Protein AF-A0A7W0TWD2-F1 (afdb_monomer_lite)

Secondary structure (DSSP, 8-state):
-EEEETTEEEE-----GGGGGGHHHHHHHHHHHHHHTT---EEE---GGGGGGHHHHHTTT------------------PPP-----------------------PPPP------

Foldseek 3Di:
DWDDDPLEIEDEDDDDPVGLVCLLVVVVVVVVVCVVVVRDYYHYDADPVRVSSVVSCVVVPDDDDDDDDDDDDDDDDDDDDPDPDPDDDDDPPDDPDDDDDDPPDDDDDDDDDDD

Sequence (115 aa):
RVLSAGACYTIEILVHPERRGLAGEVIDGVVAALGARGVRRVYCAVRGYQAELSSPLGERGFLAVFEQELFVRYTTATIRRPVAESVPFSLDVRDPVPGRVPTFFGPPSEDGAAG

Radius of gyration: 37.62 Å; chains: 1; bounding box: 71×102×39 Å

Structure (mmCIF, N/CA/C/O backbone):
data_AF-A0A7W0TWD2-F1
#
_entry.id   AF-A0A7W0TWD2-F1
#
loop_
_atom_site.group_PDB
_atom_site.id
_atom_site.type_symbol
_atom_site.label_atom_id
_atom_site.label_alt_id
_atom_site.label_comp_id
_atom_si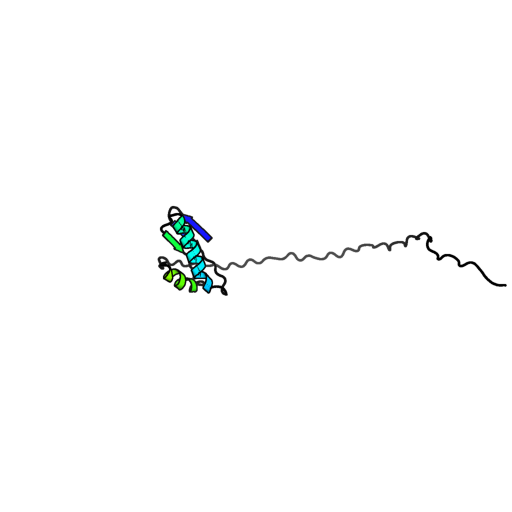te.label_asym_id
_atom_site.label_entity_id
_atom_site.label_seq_id
_atom_site.pdbx_PDB_ins_code
_atom_site.Cartn_x
_atom_site.Cartn_y
_atom_site.Cartn_z
_atom_site.occupancy
_atom_site.B_iso_or_equiv
_atom_site.auth_seq_id
_atom_site.auth_comp_id
_atom_site.auth_asym_id
_atom_site.auth_atom_id
_atom_site.pdbx_PDB_model_num
ATOM 1 N N . ARG A 1 1 ? 2.679 -3.899 3.392 1.00 87.44 1 ARG A N 1
ATOM 2 C CA . ARG A 1 1 ? 2.907 -3.698 4.848 1.00 87.44 1 ARG A CA 1
ATOM 3 C C . ARG A 1 1 ? 1.751 -2.885 5.419 1.00 87.44 1 ARG A C 1
ATOM 5 O O . ARG A 1 1 ? 1.250 -2.022 4.713 1.00 87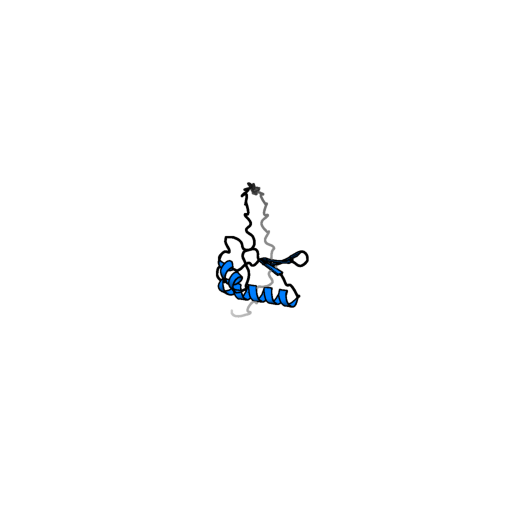.44 1 ARG A O 1
ATOM 12 N N . VAL A 1 2 ? 1.332 -3.151 6.660 1.00 88.75 2 VAL A N 1
ATOM 13 C CA . VAL A 1 2 ? 0.314 -2.357 7.372 1.00 88.75 2 VAL A CA 1
ATOM 14 C C . VAL A 1 2 ? 0.925 -1.833 8.668 1.00 88.75 2 VAL A C 1
ATOM 16 O O . VAL A 1 2 ? 1.569 -2.590 9.392 1.00 88.75 2 VAL A O 1
ATOM 19 N N . LEU A 1 3 ? 0.744 -0.547 8.938 1.00 91.00 3 LEU A N 1
ATOM 20 C CA . LEU A 1 3 ? 1.166 0.140 10.155 1.00 91.00 3 LEU A CA 1
ATOM 21 C C . LEU A 1 3 ? -0.053 0.770 10.825 1.00 91.00 3 LEU A C 1
ATOM 23 O O . LEU A 1 3 ? -0.988 1.179 10.141 1.00 91.00 3 LEU A O 1
ATOM 27 N N . SER A 1 4 ? -0.035 0.867 12.151 1.00 88.75 4 SER A N 1
ATOM 28 C CA . SER A 1 4 ? -1.098 1.505 12.930 1.00 88.75 4 SER A CA 1
ATOM 29 C C . SER A 1 4 ? -0.516 2.510 13.914 1.00 88.75 4 SER A C 1
ATOM 31 O O . SER A 1 4 ? 0.423 2.184 14.640 1.00 88.75 4 SER A O 1
ATOM 33 N N . ALA A 1 5 ? -1.107 3.700 13.971 1.00 85.62 5 ALA A N 1
ATOM 34 C CA . ALA A 1 5 ? -0.821 4.725 14.967 1.00 85.62 5 ALA A CA 1
ATOM 35 C C . ALA A 1 5 ? -2.153 5.258 15.515 1.00 85.62 5 ALA A C 1
ATOM 37 O O . ALA A 1 5 ? -2.886 5.971 14.827 1.00 85.62 5 ALA A O 1
ATOM 38 N N . GLY A 1 6 ? -2.504 4.864 16.743 1.00 85.56 6 GLY A N 1
ATOM 39 C CA . GLY A 1 6 ? -3.824 5.141 17.315 1.00 85.56 6 GLY A CA 1
ATOM 40 C C . GLY A 1 6 ? -4.947 4.524 16.472 1.00 85.56 6 GLY A C 1
ATOM 41 O O . GLY A 1 6 ? -4.939 3.327 16.198 1.00 85.56 6 GLY A O 1
ATOM 42 N N . ALA A 1 7 ? -5.903 5.351 16.042 1.00 83.75 7 ALA A N 1
ATOM 43 C CA . ALA A 1 7 ? -7.011 4.938 15.175 1.00 83.75 7 ALA A CA 1
ATOM 44 C C . ALA A 1 7 ? -6.686 5.003 13.667 1.00 83.75 7 ALA A C 1
ATOM 46 O O . ALA A 1 7 ? -7.544 4.685 12.841 1.00 83.75 7 ALA A O 1
ATOM 47 N N . CYS A 1 8 ? -5.474 5.428 13.298 1.00 85.88 8 CYS A N 1
ATOM 48 C CA . CYS A 1 8 ? -5.054 5.572 11.909 1.00 85.88 8 CYS A CA 1
ATOM 49 C C . CYS A 1 8 ? -4.265 4.348 11.451 1.00 85.88 8 CYS A C 1
ATOM 51 O O . CYS A 1 8 ? -3.355 3.885 12.143 1.00 85.88 8 CYS A O 1
ATOM 53 N N . TYR A 1 9 ? -4.589 3.865 10.255 1.00 92.31 9 TYR A N 1
ATOM 54 C CA . TYR A 1 9 ? -3.884 2.766 9.612 1.00 92.31 9 TYR A CA 1
ATOM 55 C C . TYR A 1 9 ? -3.250 3.254 8.321 1.00 92.31 9 TYR A C 1
ATOM 57 O O . TYR A 1 9 ? -3.908 3.923 7.529 1.00 92.31 9 TYR A O 1
ATOM 65 N N . THR A 1 10 ? -1.992 2.894 8.103 1.00 92.50 10 THR A N 1
ATOM 66 C CA . THR A 1 10 ? -1.274 3.186 6.865 1.00 92.50 10 THR A CA 1
ATOM 67 C C . THR A 1 10 ? -0.885 1.886 6.192 1.00 92.50 10 THR A C 1
ATOM 69 O O . THR A 1 10 ? -0.334 0.986 6.831 1.00 92.50 10 THR A O 1
ATOM 72 N N . ILE A 1 11 ? -1.148 1.795 4.897 1.00 93.00 11 ILE A N 1
ATOM 73 C CA . ILE A 1 11 ? -0.745 0.676 4.059 1.00 93.00 11 ILE A CA 1
ATOM 74 C C . ILE A 1 11 ? 0.346 1.125 3.090 1.00 93.00 11 ILE A C 1
ATOM 76 O O . ILE A 1 11 ? 0.342 2.240 2.571 1.00 93.00 11 ILE A O 1
ATOM 80 N N . GLU A 1 12 ? 1.299 0.234 2.873 1.00 91.31 12 GLU A N 1
ATOM 81 C CA . GLU A 1 12 ? 2.341 0.369 1.862 1.00 91.31 12 GLU A CA 1
ATOM 82 C C . GLU A 1 12 ? 2.261 -0.861 0.966 1.00 91.31 12 GLU A C 1
ATOM 84 O O . GLU A 1 12 ? 2.337 -2.001 1.452 1.00 91.31 12 GLU A O 1
ATOM 89 N N . ILE A 1 13 ? 2.062 -0.628 -0.327 1.00 89.00 13 ILE A N 1
ATOM 90 C CA . ILE A 1 13 ? 1.828 -1.674 -1.317 1.00 89.00 13 ILE A CA 1
ATOM 91 C C . ILE A 1 13 ? 3.018 -1.705 -2.270 1.00 89.00 13 ILE A C 1
ATOM 93 O O . ILE A 1 13 ? 3.411 -0.695 -2.851 1.00 89.00 13 ILE A O 1
ATOM 97 N N . LEU A 1 14 ? 3.583 -2.896 -2.428 1.00 87.69 14 LEU A N 1
ATOM 98 C CA . LEU A 1 14 ? 4.634 -3.193 -3.388 1.00 87.69 14 LEU A CA 1
ATOM 99 C C . LEU A 1 14 ? 4.075 -4.232 -4.349 1.00 87.69 14 LEU A C 1
ATOM 101 O O . LEU A 1 14 ? 3.768 -5.351 -3.943 1.00 87.69 14 LEU A O 1
ATOM 105 N N . VAL A 1 15 ? 3.923 -3.841 -5.610 1.00 84.81 15 VAL A N 1
ATOM 106 C CA . VAL A 1 15 ? 3.484 -4.730 -6.686 1.00 84.81 15 VAL A CA 1
ATOM 107 C C . VAL A 1 15 ? 4.635 -4.886 -7.661 1.00 84.81 15 VAL A C 1
ATOM 109 O O . VAL A 1 15 ? 5.300 -3.913 -8.012 1.00 84.81 15 VAL A O 1
ATOM 112 N N . HIS A 1 16 ? 4.881 -6.120 -8.089 1.00 85.81 16 HIS A N 1
ATOM 113 C CA . HIS A 1 16 ? 5.857 -6.383 -9.135 1.00 85.81 16 HIS A CA 1
ATOM 114 C C . HIS A 1 16 ? 5.418 -5.694 -10.445 1.00 85.81 16 HIS A C 1
ATOM 116 O O . HIS A 1 16 ? 4.237 -5.803 -10.787 1.00 85.81 16 HIS A O 1
ATOM 122 N N . PRO A 1 17 ? 6.320 -5.049 -11.212 1.00 83.06 17 PRO A N 1
ATOM 123 C CA . PRO A 1 17 ? 5.957 -4.312 -12.430 1.00 83.06 17 PRO A CA 1
ATOM 124 C C . PRO A 1 17 ? 5.143 -5.132 -13.444 1.00 83.06 17 PRO A C 1
ATOM 126 O O . PRO A 1 17 ? 4.133 -4.664 -13.958 1.00 83.06 17 PRO A O 1
ATOM 129 N N . GLU A 1 18 ? 5.507 -6.400 -13.647 1.00 88.31 18 GLU A N 1
ATOM 130 C CA . GLU A 1 18 ? 4.792 -7.321 -14.555 1.00 88.31 18 GLU A CA 1
ATOM 131 C C . GLU A 1 18 ? 3.419 -7.790 -14.046 1.00 88.31 18 GLU A C 1
ATOM 133 O O . GLU A 1 18 ? 2.689 -8.489 -14.741 1.00 88.31 18 GLU A O 1
ATOM 138 N N . ARG A 1 19 ? 3.056 -7.463 -12.802 1.00 87.94 19 ARG A N 1
ATOM 139 C CA . ARG A 1 19 ? 1.811 -7.911 -12.158 1.00 87.94 19 ARG A CA 1
ATOM 140 C C . ARG A 1 19 ? 0.954 -6.750 -11.668 1.00 87.94 19 ARG A C 1
ATOM 142 O O . ARG A 1 19 ? 0.113 -6.934 -10.793 1.00 87.94 19 ARG A O 1
ATOM 149 N N . ARG A 1 20 ? 1.140 -5.559 -12.241 1.00 85.31 20 ARG A N 1
ATOM 150 C CA . ARG A 1 20 ? 0.384 -4.342 -11.893 1.00 85.31 20 ARG A CA 1
ATOM 151 C C . ARG A 1 20 ? -1.133 -4.528 -11.937 1.00 85.31 20 ARG A C 1
ATOM 153 O O . ARG A 1 20 ? -1.819 -3.946 -11.107 1.00 85.31 20 ARG A O 1
ATOM 160 N N . GLY A 1 21 ? -1.644 -5.383 -12.828 1.00 87.81 21 GLY A N 1
ATOM 161 C CA . GLY A 1 21 ? -3.075 -5.704 -12.904 1.00 87.81 21 GLY A CA 1
ATOM 162 C C . GLY A 1 21 ? -3.661 -6.273 -11.604 1.00 87.81 21 GLY A C 1
ATOM 163 O O . GLY A 1 21 ? -4.835 -6.065 -11.328 1.00 87.81 21 GLY A O 1
ATOM 164 N N . LEU A 1 22 ? -2.839 -6.901 -10.756 1.00 90.19 22 LEU A N 1
ATOM 165 C CA . LEU A 1 22 ? -3.268 -7.448 -9.464 1.00 90.19 22 LEU A CA 1
ATOM 166 C C . LEU A 1 22 ? -3.362 -6.390 -8.356 1.00 90.19 22 LEU A C 1
ATOM 168 O O . LEU A 1 22 ? -3.810 -6.698 -7.254 1.00 90.19 22 LEU A O 1
ATOM 172 N N . ALA A 1 23 ? -2.921 -5.151 -8.604 1.00 91.00 23 ALA A N 1
ATOM 173 C CA . ALA A 1 23 ? -2.897 -4.105 -7.583 1.00 91.00 23 ALA A CA 1
ATOM 174 C C . ALA A 1 23 ? -4.281 -3.878 -6.963 1.00 91.00 23 ALA A C 1
ATOM 176 O O . ALA A 1 23 ? -4.386 -3.752 -5.745 1.00 91.00 23 ALA A O 1
ATOM 177 N N . GLY A 1 24 ? -5.331 -3.881 -7.788 1.00 92.69 24 GLY A N 1
ATOM 178 C CA . GLY A 1 24 ? -6.702 -3.710 -7.325 1.00 92.69 24 GLY A CA 1
ATOM 179 C C . GLY A 1 24 ? -7.133 -4.795 -6.337 1.00 92.69 24 GLY A C 1
ATOM 180 O O . GLY A 1 24 ? -7.540 -4.482 -5.221 1.00 92.69 24 GLY A O 1
ATOM 181 N N . GLU A 1 25 ? -6.954 -6.064 -6.706 1.00 93.38 25 GLU A N 1
ATOM 182 C CA . GLU A 1 25 ? -7.303 -7.214 -5.858 1.00 93.38 25 GLU A CA 1
ATOM 183 C C . GLU A 1 25 ? -6.542 -7.201 -4.525 1.00 93.38 25 GLU A C 1
ATOM 185 O O . GLU A 1 25 ? -7.098 -7.503 -3.466 1.00 93.38 25 GLU A O 1
ATOM 190 N N . VAL A 1 26 ? -5.267 -6.795 -4.553 1.00 92.94 26 VAL A N 1
ATOM 191 C CA . VAL A 1 26 ? -4.454 -6.648 -3.339 1.00 92.94 26 VAL A CA 1
ATOM 192 C C . VAL A 1 26 ? -5.004 -5.541 -2.438 1.00 92.94 26 VAL A C 1
ATOM 194 O O . VAL A 1 26 ? -5.082 -5.735 -1.222 1.00 92.94 26 VAL A O 1
ATOM 197 N N . ILE A 1 27 ? -5.400 -4.393 -3.001 1.00 94.31 27 ILE A N 1
ATOM 198 C CA . ILE A 1 27 ? -6.008 -3.304 -2.223 1.00 94.31 27 ILE A CA 1
ATOM 199 C C . ILE A 1 27 ? -7.332 -3.778 -1.610 1.00 94.31 27 ILE A C 1
ATOM 201 O O . ILE A 1 27 ? -7.539 -3.570 -0.414 1.00 94.31 27 ILE A O 1
ATOM 205 N N . ASP A 1 28 ? -8.183 -4.460 -2.381 1.00 94.81 28 ASP A N 1
ATOM 206 C CA . ASP A 1 28 ? -9.479 -4.968 -1.911 1.00 94.81 28 ASP A CA 1
ATOM 207 C C . ASP A 1 28 ? -9.315 -5.919 -0.727 1.00 94.81 28 ASP A C 1
ATOM 209 O O . ASP A 1 28 ? -9.962 -5.743 0.308 1.00 94.81 28 ASP A O 1
ATOM 213 N N . GLY A 1 29 ? -8.391 -6.878 -0.833 1.00 94.12 29 GLY A N 1
ATOM 214 C CA . GLY A 1 29 ? -8.108 -7.819 0.249 1.00 94.12 29 GLY A CA 1
ATOM 215 C C . GLY A 1 29 ? -7.651 -7.122 1.533 1.00 94.12 29 GLY A C 1
ATOM 216 O O . GLY A 1 29 ? -8.109 -7.457 2.628 1.00 94.12 29 GLY A O 1
ATOM 217 N N . VAL A 1 30 ? -6.784 -6.111 1.417 1.00 93.31 30 VAL A N 1
ATOM 218 C CA . VAL A 1 30 ? -6.282 -5.362 2.579 1.00 93.31 30 VAL A CA 1
ATOM 219 C C . VAL A 1 30 ? -7.372 -4.483 3.194 1.00 93.31 30 VAL A C 1
ATOM 221 O O . VAL A 1 30 ? -7.527 -4.474 4.418 1.00 93.31 30 VAL A O 1
ATOM 224 N N . VAL A 1 31 ? -8.146 -3.763 2.379 1.00 93.69 31 VAL A N 1
ATOM 225 C CA . VAL A 1 31 ? -9.237 -2.900 2.857 1.00 93.69 31 VAL A CA 1
ATOM 226 C C . VAL A 1 31 ? -10.332 -3.733 3.520 1.00 93.69 31 VAL A C 1
ATOM 228 O O . VAL A 1 31 ? -10.776 -3.373 4.610 1.00 93.69 31 VAL A O 1
ATOM 231 N N . ALA A 1 32 ? -10.709 -4.874 2.938 1.00 94.69 32 ALA A N 1
ATOM 232 C CA . ALA A 1 32 ? -11.676 -5.792 3.535 1.00 94.69 32 ALA A CA 1
ATOM 233 C C . ALA A 1 32 ? -11.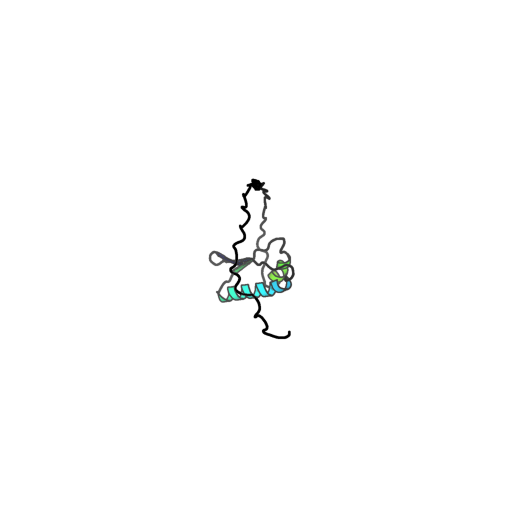193 -6.314 4.899 1.00 94.69 32 ALA A C 1
ATOM 235 O O . ALA A 1 32 ? -11.938 -6.271 5.882 1.00 94.69 32 ALA A O 1
ATOM 236 N N . ALA A 1 33 ? -9.924 -6.729 4.994 1.00 93.44 33 ALA A N 1
ATOM 237 C CA . ALA A 1 33 ? -9.336 -7.203 6.246 1.00 93.44 33 ALA A CA 1
ATOM 238 C C . ALA A 1 33 ? -9.290 -6.114 7.336 1.00 93.44 33 ALA A C 1
ATOM 240 O O . ALA A 1 33 ? -9.507 -6.400 8.515 1.00 93.44 33 ALA A O 1
ATOM 241 N N . LEU A 1 34 ? -9.025 -4.859 6.964 1.00 93.06 34 LEU A N 1
ATOM 242 C CA . LEU A 1 34 ? -9.051 -3.725 7.894 1.00 93.06 34 LEU A CA 1
ATOM 243 C C . LEU A 1 34 ? -10.483 -3.347 8.296 1.00 93.06 34 LEU A C 1
ATOM 245 O O . LEU A 1 34 ? -10.746 -3.107 9.477 1.00 93.06 34 LEU A O 1
ATOM 249 N N . GLY A 1 35 ? -11.421 -3.361 7.350 1.00 93.12 35 GLY A N 1
ATOM 250 C CA . GLY A 1 35 ? -12.837 -3.095 7.597 1.00 93.12 35 GLY A CA 1
ATOM 251 C C . GLY A 1 35 ? -13.461 -4.099 8.567 1.00 93.12 35 GLY A C 1
ATOM 252 O O . GLY A 1 35 ? -14.152 -3.695 9.502 1.00 93.12 35 GLY A O 1
ATOM 253 N N . ALA A 1 36 ? -13.130 -5.389 8.434 1.00 94.88 36 ALA A N 1
ATOM 254 C CA . ALA A 1 36 ? -13.561 -6.440 9.363 1.00 94.88 36 ALA A CA 1
ATOM 255 C C . ALA A 1 36 ? -13.079 -6.209 10.810 1.00 94.88 36 ALA A C 1
ATOM 257 O O . ALA A 1 36 ? -13.698 -6.680 11.760 1.00 94.88 36 ALA A O 1
ATOM 258 N N . ARG A 1 37 ? -11.998 -5.441 10.992 1.00 91.69 37 ARG A N 1
ATOM 259 C CA . ARG A 1 37 ? -11.458 -5.040 12.302 1.00 91.69 37 ARG A CA 1
ATOM 260 C C . ARG A 1 37 ? -12.040 -3.718 12.816 1.00 91.69 37 ARG A C 1
ATOM 262 O O . ARG A 1 37 ? -11.546 -3.178 13.802 1.00 91.69 37 ARG A O 1
ATOM 269 N N . GLY A 1 38 ? -13.051 -3.169 12.141 1.00 92.25 38 GLY A N 1
ATOM 270 C CA . GLY A 1 38 ? -13.691 -1.904 12.503 1.00 92.25 38 GLY A CA 1
ATOM 271 C C . GLY A 1 38 ? -12.871 -0.659 12.156 1.00 92.25 38 GLY A C 1
ATOM 272 O O . GLY A 1 38 ? -13.200 0.434 12.621 1.00 92.25 38 GLY A O 1
ATOM 273 N N . VAL A 1 39 ? -11.813 -0.788 11.348 1.00 92.50 39 VAL A N 1
ATOM 274 C CA . VAL A 1 39 ? -10.995 0.355 10.925 1.00 92.50 39 VAL A CA 1
ATOM 275 C C . VAL A 1 39 ? -11.801 1.240 9.977 1.00 92.50 39 VAL A C 1
ATOM 277 O O . VAL A 1 39 ? -12.356 0.769 8.988 1.00 92.50 39 VAL A O 1
ATOM 280 N N . ARG A 1 40 ? -11.864 2.541 10.281 1.00 89.81 40 ARG A N 1
ATOM 281 C CA . ARG A 1 40 ? -12.660 3.520 9.517 1.00 89.81 40 ARG A CA 1
ATOM 282 C C . ARG A 1 40 ? -11.838 4.436 8.618 1.00 89.81 40 ARG A C 1
ATOM 284 O O . ARG A 1 40 ? -12.406 5.075 7.741 1.00 89.81 40 ARG A O 1
ATOM 291 N N . ARG A 1 41 ? -10.527 4.547 8.852 1.00 91.12 41 ARG A N 1
ATOM 292 C CA . ARG A 1 41 ? -9.629 5.408 8.072 1.00 91.12 41 ARG A CA 1
ATOM 293 C C . ARG A 1 41 ? -8.348 4.666 7.740 1.00 91.12 41 ARG A C 1
ATOM 295 O O . ARG A 1 41 ? -7.656 4.186 8.639 1.00 91.12 41 ARG A O 1
ATOM 302 N N . VAL A 1 42 ? -8.051 4.607 6.449 1.00 93.12 42 VAL A N 1
ATOM 303 C CA . VAL A 1 42 ? -6.861 3.965 5.901 1.00 93.12 42 VAL A CA 1
ATOM 304 C C . VAL A 1 42 ? -6.161 4.964 4.993 1.00 93.12 42 VAL A C 1
ATOM 306 O O . VAL A 1 42 ? -6.783 5.563 4.122 1.00 93.12 42 VAL A O 1
ATOM 309 N N . TYR A 1 43 ? -4.866 5.138 5.208 1.00 93.44 43 TYR A N 1
ATOM 310 C CA . TYR A 1 43 ? -3.984 5.948 4.384 1.00 93.44 43 TYR A CA 1
ATOM 311 C C . TYR A 1 43 ? -3.093 5.025 3.558 1.00 93.44 43 TYR A C 1
ATOM 313 O O . TYR A 1 43 ? -2.691 3.965 4.032 1.00 93.44 43 TYR A O 1
ATOM 321 N N . CYS A 1 44 ? -2.757 5.424 2.336 1.00 93.06 44 CYS A N 1
ATOM 322 C CA . CYS A 1 44 ? -1.802 4.705 1.499 1.00 93.06 44 CYS A CA 1
ATOM 323 C C . CYS A 1 44 ? -0.693 5.664 1.079 1.00 93.06 44 CYS A C 1
ATOM 325 O O . CYS A 1 44 ? -0.976 6.734 0.543 1.00 93.06 44 CYS A O 1
ATOM 327 N N . ALA A 1 45 ? 0.560 5.285 1.322 1.00 90.31 45 ALA A N 1
ATOM 328 C CA . ALA A 1 45 ? 1.700 6.023 0.794 1.00 90.31 45 ALA A CA 1
ATOM 329 C C . ALA A 1 45 ? 2.015 5.508 -0.615 1.00 90.31 45 ALA A C 1
ATOM 331 O O . ALA A 1 45 ? 2.243 4.312 -0.794 1.00 90.31 45 ALA A O 1
ATOM 332 N N . VAL A 1 46 ? 2.036 6.406 -1.600 1.00 90.12 46 VAL A N 1
ATOM 333 C CA . VAL A 1 46 ? 2.371 6.088 -2.994 1.00 90.12 46 VAL A CA 1
ATOM 334 C C . VAL A 1 46 ? 3.631 6.857 -3.361 1.00 90.12 46 VAL A C 1
ATOM 336 O O . VAL A 1 46 ? 3.695 8.074 -3.190 1.00 90.12 46 VAL A O 1
ATOM 339 N N . ARG A 1 47 ? 4.670 6.154 -3.819 1.00 87.69 47 ARG A N 1
ATOM 340 C CA . ARG A 1 47 ? 5.889 6.805 -4.320 1.00 87.69 47 ARG A CA 1
ATOM 341 C C . ARG A 1 47 ? 5.660 7.303 -5.744 1.00 87.69 47 ARG A C 1
ATOM 343 O O . ARG A 1 47 ? 4.892 6.700 -6.483 1.00 87.69 47 ARG A O 1
ATOM 350 N N . GLY A 1 48 ? 6.391 8.337 -6.164 1.00 85.00 48 GLY A N 1
ATOM 351 C CA . GLY A 1 48 ? 6.260 8.888 -7.522 1.00 85.00 48 GLY A CA 1
ATOM 352 C C . GLY A 1 48 ? 6.484 7.856 -8.637 1.00 85.00 48 GLY A C 1
ATOM 353 O O . GLY A 1 48 ? 5.812 7.896 -9.659 1.00 85.00 48 GLY A O 1
ATOM 354 N N . TYR A 1 49 ? 7.355 6.866 -8.416 1.00 84.88 49 TYR A N 1
ATOM 355 C CA . TYR A 1 49 ? 7.577 5.766 -9.364 1.00 84.88 49 TYR A CA 1
ATOM 356 C C . TYR A 1 49 ? 6.470 4.694 -9.364 1.00 84.88 49 TYR A C 1
ATOM 358 O O . TYR A 1 49 ? 6.563 3.744 -10.131 1.00 84.88 49 TYR A O 1
ATOM 366 N N . GLN A 1 50 ? 5.471 4.813 -8.486 1.00 87.75 50 GLN A N 1
ATOM 367 C CA . GLN A 1 50 ? 4.305 3.930 -8.383 1.00 87.75 50 GLN A CA 1
ATOM 368 C C . GLN A 1 50 ? 3.022 4.66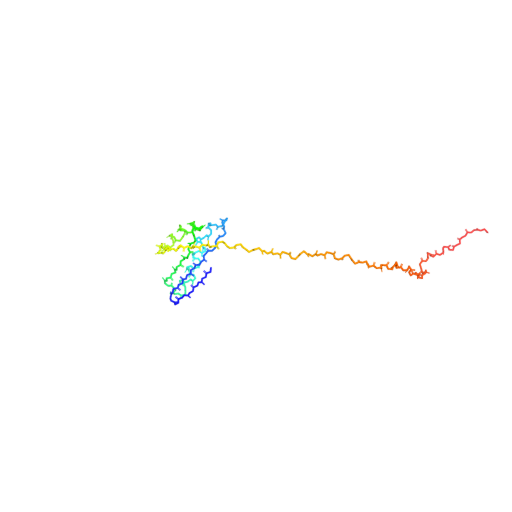0 -8.806 1.00 87.75 50 GLN A C 1
ATOM 370 O O . GLN A 1 50 ? 1.938 4.337 -8.316 1.00 87.75 50 GLN A O 1
ATOM 375 N N . ALA A 1 51 ? 3.131 5.679 -9.665 1.00 84.81 51 ALA A N 1
ATOM 376 C CA . ALA A 1 51 ? 1.999 6.494 -10.097 1.00 84.81 51 ALA A CA 1
ATOM 377 C C . ALA A 1 51 ? 0.851 5.652 -10.686 1.00 84.81 51 ALA A C 1
ATOM 379 O O . ALA A 1 51 ? -0.312 6.041 -10.568 1.00 84.81 51 ALA A O 1
ATOM 380 N N . GLU A 1 52 ? 1.147 4.468 -11.230 1.00 86.88 52 GLU A N 1
ATOM 381 C CA . GLU A 1 52 ? 0.166 3.488 -11.703 1.00 86.88 52 GLU A CA 1
ATOM 382 C C . GLU A 1 52 ? -0.814 3.000 -10.624 1.00 86.88 52 GLU A C 1
ATOM 384 O O . GLU A 1 52 ? -1.908 2.553 -10.959 1.00 86.88 52 GLU A O 1
ATOM 389 N N . LEU A 1 53 ? -0.466 3.105 -9.336 1.00 89.62 53 LEU A N 1
ATOM 390 C CA . LEU A 1 53 ? -1.364 2.756 -8.231 1.00 89.62 53 LEU A CA 1
ATOM 391 C C . LEU A 1 53 ? -2.455 3.808 -8.002 1.00 89.62 53 LEU A C 1
ATOM 393 O O . LEU A 1 53 ? -3.434 3.522 -7.318 1.00 89.62 53 LEU A O 1
ATOM 397 N N . SER A 1 54 ? -2.329 5.001 -8.588 1.00 89.81 54 SER A N 1
ATOM 398 C CA . SER A 1 54 ? -3.284 6.095 -8.381 1.00 89.81 54 SER A CA 1
ATOM 399 C C . SER A 1 54 ? -4.687 5.748 -8.885 1.00 89.81 54 SER A C 1
ATOM 401 O O . SER A 1 54 ? -5.655 5.979 -8.166 1.00 89.81 54 SER A O 1
ATOM 403 N N . SER A 1 55 ? -4.807 5.142 -10.076 1.00 91.38 55 SER A N 1
ATOM 404 C CA . SER A 1 55 ? -6.106 4.711 -10.627 1.00 91.38 55 SER A CA 1
ATOM 405 C C . SER A 1 55 ? -6.792 3.653 -9.756 1.00 91.38 55 SER A C 1
ATOM 407 O O . SER A 1 55 ? -7.891 3.920 -9.272 1.00 91.38 55 SER A O 1
ATOM 409 N N . PRO A 1 56 ? -6.162 2.496 -9.452 1.00 93.31 56 PRO A N 1
ATOM 410 C CA . PRO A 1 56 ? -6.823 1.461 -8.660 1.00 93.31 56 PRO A CA 1
ATOM 411 C C . PRO A 1 56 ? -7.132 1.908 -7.225 1.00 93.31 56 PRO A C 1
ATOM 413 O O . PRO A 1 56 ? -8.104 1.428 -6.642 1.00 93.31 56 PRO A O 1
ATOM 416 N N . LEU A 1 57 ? -6.351 2.828 -6.647 1.00 94.00 57 LEU A N 1
ATOM 417 C CA . LEU A 1 57 ? -6.674 3.452 -5.361 1.00 94.00 57 LEU A CA 1
ATOM 418 C C . LEU A 1 57 ? -7.889 4.388 -5.477 1.00 94.00 57 LEU A C 1
ATOM 420 O O . LEU A 1 57 ? -8.801 4.304 -4.652 1.00 94.00 57 LEU A O 1
ATOM 424 N N . GLY A 1 58 ? -7.931 5.240 -6.505 1.00 94.25 58 GLY A N 1
ATOM 425 C CA . GLY A 1 58 ? -9.041 6.161 -6.762 1.00 94.25 58 GLY A CA 1
ATOM 426 C C . GLY A 1 58 ? -10.369 5.441 -7.008 1.00 94.25 58 GLY A C 1
ATOM 427 O O . GLY A 1 58 ? -11.385 5.805 -6.419 1.00 94.25 58 GLY A O 1
ATOM 428 N N . GLU A 1 59 ? -10.350 4.349 -7.776 1.00 95.12 59 GLU A N 1
ATOM 429 C CA . GLU A 1 59 ? -11.506 3.461 -8.000 1.00 95.12 59 GLU A CA 1
ATOM 430 C C . GLU A 1 59 ? -12.085 2.887 -6.694 1.00 95.12 59 GLU A C 1
ATOM 432 O O . GLU A 1 59 ? -13.265 2.551 -6.627 1.00 95.12 59 GLU A O 1
ATOM 437 N N . ARG A 1 60 ? -11.266 2.801 -5.637 1.00 93.94 60 ARG A N 1
ATOM 438 C CA . ARG A 1 60 ? -11.633 2.288 -4.305 1.00 93.94 60 ARG A CA 1
ATOM 439 C C . ARG A 1 60 ? -11.909 3.398 -3.289 1.00 93.94 60 ARG A C 1
ATOM 441 O O . ARG A 1 60 ? -12.021 3.131 -2.094 1.00 93.94 60 ARG A O 1
ATOM 448 N N . GLY A 1 61 ? -12.021 4.641 -3.753 1.00 94.56 61 GLY A N 1
ATOM 449 C CA . GLY A 1 61 ? -12.388 5.792 -2.931 1.00 94.56 61 GLY A CA 1
ATOM 450 C C . GLY A 1 61 ? -11.236 6.410 -2.138 1.00 94.56 61 GLY A C 1
ATOM 451 O O . GLY A 1 61 ? -11.487 7.236 -1.259 1.00 94.56 61 GLY A O 1
ATOM 452 N N . PHE A 1 62 ? -9.981 6.051 -2.425 1.00 95.25 62 PHE A N 1
ATOM 453 C CA . PHE A 1 62 ? -8.849 6.805 -1.889 1.00 95.25 62 PHE A CA 1
ATOM 454 C C . PHE A 1 62 ? -8.758 8.170 -2.571 1.00 95.25 62 PHE A C 1
ATOM 456 O O . PHE A 1 62 ? -8.964 8.304 -3.775 1.00 95.25 62 PHE A O 1
ATOM 463 N N . LEU A 1 63 ? -8.394 9.180 -1.786 1.00 94.81 63 LEU A N 1
ATOM 464 C CA . LEU A 1 63 ? -8.171 10.542 -2.254 1.00 94.81 63 LEU A CA 1
ATOM 465 C C . LEU A 1 63 ? -6.708 10.921 -2.022 1.00 94.81 63 LEU A C 1
ATOM 467 O O . LEU A 1 63 ? -6.107 10.512 -1.026 1.00 94.81 63 LEU A O 1
ATOM 471 N N . ALA A 1 64 ? -6.137 11.723 -2.920 1.00 91.81 64 ALA A N 1
ATOM 472 C CA . ALA A 1 64 ? -4.833 12.333 -2.697 1.00 91.81 64 ALA A CA 1
ATOM 473 C C . ALA A 1 64 ? -4.988 13.454 -1.656 1.00 91.81 64 ALA A C 1
ATOM 475 O O . ALA A 1 64 ? -5.592 14.485 -1.939 1.00 91.81 64 ALA A O 1
ATOM 476 N N . VAL A 1 65 ? -4.501 13.221 -0.434 1.00 90.75 65 VAL A N 1
ATOM 477 C CA . VAL A 1 65 ? -4.666 14.166 0.691 1.00 90.75 65 VAL A CA 1
ATOM 478 C C . VAL A 1 65 ? -3.376 14.922 1.005 1.00 90.75 65 VAL A C 1
ATOM 480 O O . VAL A 1 65 ? -3.427 16.071 1.431 1.00 90.75 65 VAL A O 1
ATOM 483 N N . PHE A 1 66 ? -2.221 14.285 0.802 1.00 88.19 66 PHE A N 1
ATOM 484 C CA . PHE A 1 66 ? -0.92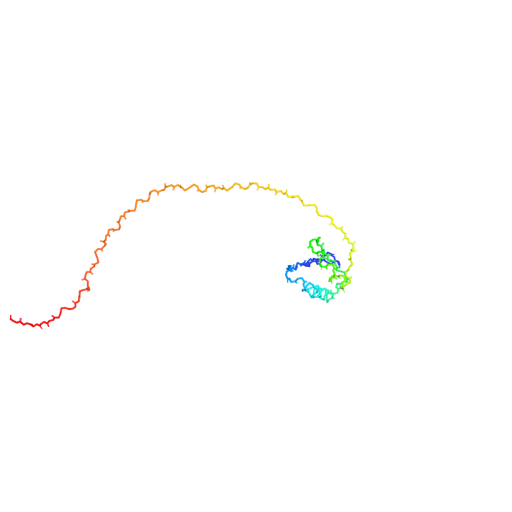0 14.840 1.157 1.00 88.19 66 PHE A CA 1
ATOM 485 C C . PHE A 1 66 ? 0.104 14.545 0.071 1.00 88.19 66 PHE A C 1
ATOM 487 O O . PHE A 1 66 ? 0.107 13.459 -0.509 1.00 88.19 66 PHE A O 1
ATOM 494 N N . GLU A 1 67 ? 1.008 15.495 -0.130 1.00 89.56 67 GLU A N 1
ATOM 495 C CA . GLU A 1 67 ? 2.215 15.324 -0.924 1.00 89.56 67 GLU A CA 1
ATOM 496 C C . GLU A 1 67 ? 3.428 15.446 -0.001 1.00 89.56 67 GLU A C 1
ATOM 498 O O . GLU A 1 67 ? 3.445 16.261 0.924 1.00 89.56 67 GLU A O 1
ATOM 503 N N . GLN A 1 68 ? 4.427 14.595 -0.219 1.00 87.81 68 GLN A N 1
ATOM 504 C CA . GLN A 1 68 ? 5.662 14.615 0.547 1.00 87.81 68 GLN A CA 1
ATOM 505 C C . GLN A 1 68 ? 6.850 14.487 -0.399 1.00 87.81 68 GLN A C 1
ATOM 507 O O . GLN A 1 68 ? 7.029 13.458 -1.054 1.00 87.81 68 GLN A O 1
ATOM 512 N N . GLU A 1 69 ? 7.705 15.503 -0.400 1.00 87.19 69 GLU A N 1
ATOM 513 C CA . GLU A 1 69 ? 8.981 15.457 -1.101 1.00 87.19 69 GLU A CA 1
ATOM 514 C C . GLU A 1 69 ? 10.020 14.679 -0.281 1.00 87.19 69 GLU A C 1
ATOM 516 O O . GLU A 1 69 ? 10.154 14.848 0.935 1.00 87.19 69 GLU A O 1
ATOM 521 N N . LEU A 1 70 ? 10.762 13.795 -0.952 1.00 83.38 70 LEU A N 1
ATOM 522 C CA . LEU A 1 70 ? 11.843 13.019 -0.351 1.00 83.38 70 LEU A CA 1
ATOM 523 C C . LEU A 1 70 ? 13.172 13.406 -0.999 1.00 83.38 70 LEU A C 1
ATOM 525 O O . LEU A 1 70 ? 13.425 13.078 -2.156 1.00 83.38 70 LEU A O 1
ATOM 529 N N . PHE A 1 71 ? 14.052 14.030 -0.221 1.00 83.81 71 PHE A N 1
ATOM 530 C CA . PHE A 1 71 ? 15.412 14.339 -0.652 1.00 83.81 71 PHE A CA 1
ATOM 531 C C . PHE A 1 71 ? 16.339 13.164 -0.347 1.00 83.81 71 PHE A C 1
ATOM 533 O O . PHE A 1 71 ? 16.555 12.804 0.811 1.00 83.81 71 PHE A O 1
ATOM 540 N N . VAL A 1 72 ? 16.901 12.560 -1.394 1.00 82.81 72 VAL A N 1
ATOM 541 C CA . VAL A 1 72 ? 17.844 11.443 -1.273 1.00 82.81 72 VAL A CA 1
ATOM 542 C C . VAL A 1 72 ? 19.258 11.947 -1.545 1.00 82.81 72 VAL A C 1
ATOM 544 O O . VAL A 1 72 ? 19.575 12.368 -2.656 1.00 82.81 72 VAL A O 1
ATOM 547 N N . ARG A 1 73 ? 20.133 11.880 -0.535 1.00 90.50 73 ARG A N 1
ATOM 548 C CA . ARG A 1 73 ? 21.569 12.141 -0.697 1.00 90.50 73 ARG A CA 1
ATOM 549 C C . ARG A 1 73 ? 22.298 10.836 -1.000 1.00 90.50 73 ARG A C 1
ATOM 551 O O . ARG A 1 73 ? 22.467 9.998 -0.116 1.00 90.50 73 ARG A O 1
ATOM 558 N N . TYR A 1 74 ? 22.789 10.693 -2.226 1.00 84.12 74 TYR A N 1
ATOM 559 C CA . TYR A 1 74 ? 23.670 9.586 -2.588 1.00 84.12 74 TYR A CA 1
ATOM 560 C C . TYR A 1 74 ? 25.042 9.787 -1.946 1.00 84.12 74 TYR A C 1
ATOM 562 O O . TYR A 1 74 ? 25.730 10.769 -2.217 1.00 84.12 74 TYR A O 1
ATOM 570 N N . THR A 1 75 ? 25.428 8.860 -1.072 1.00 89.56 75 THR A N 1
ATOM 571 C CA . THR A 1 75 ? 26.749 8.853 -0.437 1.00 89.56 75 THR A CA 1
ATOM 572 C C . THR A 1 75 ? 27.462 7.574 -0.842 1.00 89.56 75 THR A C 1
ATOM 574 O O . THR A 1 75 ? 27.012 6.479 -0.517 1.00 89.56 75 THR A O 1
ATOM 577 N N . THR A 1 76 ? 28.564 7.703 -1.574 1.00 87.94 76 THR A N 1
ATOM 578 C CA . THR A 1 76 ? 29.423 6.575 -1.944 1.00 87.94 76 THR A CA 1
ATOM 579 C C . THR A 1 76 ? 30.537 6.426 -0.917 1.00 87.94 76 THR A C 1
ATOM 581 O O . THR A 1 76 ? 31.230 7.398 -0.619 1.00 87.94 76 THR A O 1
ATOM 584 N N . ALA A 1 77 ? 30.738 5.214 -0.403 1.00 85.50 77 ALA A N 1
ATOM 585 C CA . ALA A 1 77 ? 31.884 4.880 0.434 1.00 85.50 77 ALA A CA 1
ATOM 586 C C . ALA A 1 77 ? 32.841 3.970 -0.343 1.00 85.50 77 ALA A C 1
ATOM 588 O O . ALA A 1 77 ? 32.427 2.962 -0.916 1.00 85.50 77 ALA A O 1
ATOM 589 N N . THR A 1 78 ? 34.127 4.313 -0.354 1.00 83.19 78 THR A N 1
ATOM 590 C CA . THR A 1 78 ? 35.159 3.477 -0.971 1.00 83.19 78 THR A CA 1
ATOM 591 C C . THR A 1 78 ? 35.491 2.320 -0.038 1.00 83.19 78 THR A C 1
ATOM 593 O O . THR A 1 78 ? 36.122 2.513 1.000 1.00 83.19 78 THR A O 1
ATOM 596 N N . ILE A 1 79 ? 35.091 1.104 -0.407 1.00 83.62 79 ILE A N 1
ATOM 597 C CA . ILE A 1 79 ? 35.475 -0.109 0.321 1.00 83.62 79 ILE A CA 1
ATOM 598 C C . ILE A 1 79 ? 36.815 -0.591 -0.241 1.00 83.62 79 ILE A C 1
ATOM 600 O O . ILE A 1 79 ? 36.894 -1.023 -1.391 1.00 83.62 79 ILE A O 1
ATOM 604 N N . ARG A 1 80 ? 37.884 -0.533 0.565 1.00 81.56 80 ARG A N 1
ATOM 605 C CA . ARG A 1 80 ? 39.149 -1.204 0.230 1.00 81.56 80 ARG A CA 1
ATOM 606 C C . ARG A 1 80 ? 38.965 -2.706 0.443 1.00 81.56 80 ARG A C 1
ATOM 608 O O . ARG A 1 80 ? 38.737 -3.139 1.569 1.00 81.56 80 ARG A O 1
ATOM 615 N N . ARG A 1 81 ? 39.061 -3.503 -0.624 1.00 78.88 81 ARG A N 1
ATOM 616 C CA . ARG A 1 81 ? 39.180 -4.961 -0.487 1.00 78.88 81 ARG A CA 1
ATOM 617 C C . ARG A 1 81 ? 40.587 -5.295 0.023 1.00 78.88 81 ARG A C 1
ATOM 619 O O . ARG A 1 81 ? 41.544 -4.805 -0.579 1.00 78.88 81 ARG A O 1
ATOM 626 N N . PRO A 1 82 ? 40.742 -6.118 1.075 1.00 73.94 82 PRO A N 1
ATOM 627 C CA . PRO A 1 82 ? 42.039 -6.701 1.376 1.00 73.94 82 PRO A CA 1
ATOM 628 C C . PRO A 1 82 ? 42.436 -7.590 0.194 1.00 73.94 82 PRO A C 1
ATOM 630 O O . PRO A 1 82 ? 41.682 -8.475 -0.214 1.00 73.94 82 PRO A O 1
ATOM 633 N N . VAL A 1 83 ? 43.594 -7.307 -0.395 1.00 75.25 83 VAL A N 1
ATOM 634 C CA . VAL A 1 83 ? 44.216 -8.209 -1.361 1.00 75.25 83 VAL A CA 1
ATOM 635 C C . VAL A 1 83 ? 44.674 -9.419 -0.555 1.00 75.25 83 VAL A C 1
ATOM 637 O O . VAL A 1 83 ? 45.507 -9.279 0.335 1.00 75.25 83 VAL A O 1
ATOM 640 N N . ALA A 1 84 ? 44.082 -10.586 -0.808 1.00 72.25 84 ALA A N 1
ATOM 641 C CA . ALA A 1 84 ? 44.618 -11.835 -0.289 1.00 72.25 84 ALA A CA 1
ATOM 642 C C . ALA A 1 84 ? 45.938 -12.089 -1.023 1.00 72.25 84 ALA A C 1
ATOM 644 O O . ALA A 1 84 ? 45.944 -12.524 -2.172 1.00 72.25 84 ALA A O 1
ATOM 645 N N . GLU A 1 85 ? 47.049 -11.727 -0.392 1.00 72.00 85 GLU A N 1
ATOM 646 C CA . GLU A 1 85 ? 48.372 -12.058 -0.895 1.00 72.00 85 GLU A CA 1
ATOM 647 C C . GLU A 1 85 ? 48.569 -13.567 -0.716 1.00 72.00 85 GLU A C 1
ATOM 649 O O . GLU A 1 85 ? 48.552 -14.085 0.402 1.00 72.00 85 GLU A O 1
ATOM 654 N N . SER A 1 86 ? 48.672 -14.302 -1.825 1.00 69.88 86 SER A N 1
ATOM 655 C CA . SER A 1 86 ? 49.009 -15.720 -1.777 1.00 69.88 86 SER A CA 1
ATOM 656 C C . SER A 1 86 ? 50.464 -15.843 -1.343 1.00 69.88 86 SER A C 1
ATOM 658 O O . SER A 1 86 ? 51.367 -15.579 -2.136 1.00 69.88 86 SER A O 1
ATOM 660 N N . VAL A 1 87 ? 50.696 -16.235 -0.093 1.00 74.44 87 VAL A N 1
ATOM 661 C CA . VAL A 1 87 ? 52.041 -16.574 0.371 1.00 74.44 87 VAL A CA 1
ATOM 662 C C . VAL A 1 87 ? 52.408 -17.928 -0.244 1.00 74.44 87 VAL A C 1
ATOM 664 O O . VAL A 1 87 ? 51.707 -18.910 0.024 1.00 74.44 87 VAL A O 1
ATOM 667 N N . PRO A 1 88 ? 53.458 -18.023 -1.081 1.00 70.69 88 PRO A N 1
ATOM 668 C CA . PRO A 1 88 ? 53.928 -19.316 -1.546 1.00 70.69 88 PRO A CA 1
ATOM 669 C C . PRO A 1 88 ? 54.489 -20.069 -0.341 1.00 70.69 88 PRO A C 1
ATOM 671 O O . PRO A 1 88 ? 55.432 -19.614 0.306 1.00 70.69 88 PRO A O 1
ATOM 674 N N . PHE A 1 89 ? 53.893 -21.212 -0.023 1.00 70.94 89 PHE A N 1
ATOM 675 C CA . PHE A 1 89 ? 54.444 -22.141 0.951 1.00 70.94 89 PHE A CA 1
ATOM 676 C C . PHE A 1 89 ? 54.832 -23.421 0.218 1.00 70.94 89 PHE A C 1
ATOM 678 O O . PHE A 1 89 ? 54.035 -24.001 -0.519 1.00 70.94 89 PHE A O 1
ATOM 685 N N . SER A 1 90 ? 56.085 -23.834 0.384 1.00 72.19 90 SER A N 1
ATOM 686 C CA . SER A 1 90 ? 56.581 -25.088 -0.170 1.00 72.19 90 SER A CA 1
ATOM 687 C C . SER A 1 90 ? 56.207 -26.210 0.784 1.00 72.19 90 SER A C 1
ATOM 689 O O . SER A 1 90 ? 56.656 -26.244 1.928 1.00 72.19 90 SER A O 1
ATOM 691 N N . LEU A 1 91 ? 55.342 -27.104 0.320 1.00 68.88 91 LEU A N 1
ATOM 692 C CA . LEU A 1 91 ? 54.980 -28.318 1.033 1.00 68.88 91 LEU A CA 1
ATOM 693 C C . LEU A 1 91 ? 55.917 -29.413 0.519 1.00 68.88 91 LEU A C 1
ATOM 695 O O . LEU A 1 91 ? 55.804 -29.812 -0.638 1.00 68.88 91 LEU A O 1
ATOM 699 N N . ASP A 1 92 ? 56.860 -29.864 1.350 1.00 69.62 92 ASP A N 1
ATOM 700 C CA . ASP A 1 92 ? 57.688 -31.030 1.027 1.00 69.62 92 ASP A CA 1
ATOM 701 C C . ASP A 1 92 ? 56.793 -32.272 1.043 1.00 69.62 92 ASP A C 1
ATOM 703 O O . ASP A 1 92 ? 56.566 -32.914 2.074 1.00 69.62 92 ASP A O 1
ATOM 707 N N . VAL A 1 93 ? 56.229 -32.584 -0.120 1.00 65.38 93 VAL A N 1
ATOM 708 C CA . VAL A 1 93 ? 55.491 -33.820 -0.347 1.00 65.38 93 VAL A CA 1
ATOM 709 C C . VAL A 1 93 ? 56.525 -34.937 -0.408 1.00 65.38 93 VAL A C 1
ATOM 711 O O . VAL A 1 93 ? 57.219 -35.109 -1.405 1.00 65.38 93 VAL A O 1
ATOM 714 N N . ARG A 1 94 ? 56.663 -35.694 0.684 1.00 65.44 94 ARG A N 1
ATOM 715 C CA . ARG A 1 94 ? 57.385 -36.967 0.636 1.00 65.44 94 ARG A CA 1
ATOM 716 C C . ARG A 1 94 ? 56.581 -37.932 -0.225 1.00 65.44 94 ARG A C 1
ATOM 718 O O . ARG A 1 94 ? 55.420 -38.194 0.090 1.00 65.44 94 ARG A O 1
ATOM 725 N N . ASP A 1 95 ? 57.210 -38.455 -1.273 1.00 63.97 95 ASP A N 1
ATOM 726 C CA . ASP A 1 95 ? 56.602 -39.468 -2.129 1.00 63.97 95 ASP A CA 1
ATOM 727 C C . ASP A 1 95 ? 56.091 -40.640 -1.276 1.00 63.97 95 ASP A C 1
ATOM 729 O O . ASP A 1 95 ? 56.816 -41.130 -0.396 1.00 63.97 95 ASP A O 1
ATOM 733 N N . PRO A 1 96 ? 54.844 -41.097 -1.487 1.00 61.22 96 PRO A N 1
ATOM 734 C CA . PRO A 1 96 ? 54.318 -42.229 -0.751 1.00 61.22 96 PRO A CA 1
ATOM 735 C C . PRO A 1 96 ? 55.136 -43.466 -1.121 1.00 61.22 96 PRO A C 1
ATOM 737 O O . PRO A 1 96 ? 55.107 -43.934 -2.258 1.00 61.22 96 PRO A O 1
ATOM 740 N N . VAL A 1 97 ? 55.875 -43.997 -0.145 1.00 66.62 97 VAL A N 1
ATOM 741 C CA . VAL A 1 97 ? 56.600 -45.260 -0.301 1.00 66.62 97 VAL A CA 1
ATOM 742 C C . VAL A 1 97 ? 55.563 -46.341 -0.617 1.00 66.62 97 VAL A C 1
ATOM 744 O O . VAL A 1 97 ? 54.661 -46.555 0.199 1.00 66.62 97 VAL A O 1
ATOM 747 N N . PRO A 1 98 ? 55.642 -47.020 -1.776 1.00 57.44 98 PRO A N 1
ATOM 748 C CA . PRO A 1 98 ? 54.660 -48.029 -2.134 1.00 57.44 98 PRO A CA 1
ATOM 749 C C . PRO A 1 98 ? 54.738 -49.183 -1.131 1.00 57.44 98 PRO A C 1
ATOM 751 O O . PRO A 1 98 ? 55.728 -49.914 -1.062 1.00 57.44 98 PRO A O 1
ATOM 754 N N . GLY A 1 99 ? 53.689 -49.334 -0.322 1.00 58.16 99 GLY A N 1
ATOM 755 C CA . GLY A 1 99 ? 53.545 -50.469 0.581 1.00 58.16 99 GLY A CA 1
ATOM 756 C C . GLY A 1 99 ? 53.427 -51.758 -0.229 1.00 58.16 99 GLY A C 1
ATOM 757 O O . GLY A 1 99 ? 52.575 -51.861 -1.111 1.00 58.16 99 GLY A O 1
ATOM 758 N N . ARG A 1 100 ? 54.282 -52.750 0.054 1.00 56.44 100 ARG A N 1
ATOM 759 C CA . ARG A 1 100 ? 54.159 -54.097 -0.524 1.00 56.44 100 ARG A CA 1
ATOM 760 C C . ARG A 1 100 ? 52.819 -54.700 -0.104 1.00 56.44 100 ARG A C 1
ATOM 762 O O . ARG A 1 100 ? 52.643 -55.065 1.055 1.00 56.44 100 ARG A O 1
ATOM 769 N N . VAL A 1 101 ? 51.897 -54.830 -1.052 1.00 47.88 101 VAL A N 1
ATOM 770 C CA . VAL A 1 101 ? 50.684 -55.636 -0.885 1.00 47.88 101 VAL A CA 1
ATOM 771 C C . VAL A 1 101 ? 51.068 -57.121 -0.868 1.00 47.88 101 VAL A C 1
ATOM 773 O O . VAL A 1 101 ? 51.780 -57.561 -1.773 1.00 47.88 101 VAL A O 1
ATOM 776 N N . PRO A 1 102 ? 50.636 -57.906 0.136 1.00 47.25 102 PRO A N 1
ATOM 777 C CA . PRO A 1 102 ? 50.868 -59.346 0.159 1.00 47.25 102 PRO A CA 1
ATOM 778 C C . PRO A 1 102 ? 50.135 -60.044 -0.995 1.00 47.25 102 PRO A C 1
ATOM 780 O O . PRO A 1 102 ? 48.925 -59.891 -1.166 1.00 47.25 102 PRO A O 1
ATOM 783 N N . THR A 1 103 ? 50.872 -60.812 -1.794 1.00 62.97 103 THR A N 1
ATOM 784 C CA . THR A 1 103 ? 50.365 -61.530 -2.967 1.00 62.97 103 THR A CA 1
ATOM 785 C C . THR A 1 103 ? 49.512 -62.729 -2.537 1.00 62.97 103 THR A C 1
ATOM 787 O O . THR A 1 103 ? 50.037 -63.815 -2.320 1.00 62.97 103 THR A O 1
ATOM 790 N N . PHE A 1 104 ? 48.197 -62.545 -2.399 1.00 54.72 104 PHE A N 1
ATOM 791 C CA . PHE A 1 104 ? 47.249 -63.643 -2.123 1.00 54.72 104 PHE A CA 1
ATOM 792 C C . PHE A 1 104 ? 46.290 -63.953 -3.283 1.00 54.72 104 PHE A C 1
ATOM 794 O O . PHE A 1 104 ? 45.490 -64.875 -3.177 1.00 54.72 104 PHE A O 1
ATOM 801 N N . PHE A 1 105 ? 46.389 -63.236 -4.406 1.00 51.44 105 PHE A N 1
ATOM 802 C CA . PHE A 1 105 ? 45.551 -63.466 -5.587 1.00 51.44 105 PHE A CA 1
ATOM 803 C C . PHE A 1 105 ? 46.412 -63.743 -6.823 1.00 51.44 105 PHE A C 1
ATOM 805 O O . PHE A 1 105 ? 46.549 -62.903 -7.708 1.00 51.44 105 PHE A O 1
ATOM 812 N N . GLY A 1 106 ? 47.027 -64.925 -6.856 1.00 55.38 106 GLY A N 1
ATOM 813 C CA . GLY A 1 106 ? 47.430 -65.570 -8.106 1.00 55.38 106 GLY A CA 1
ATOM 814 C C . GLY A 1 106 ? 46.330 -66.551 -8.539 1.00 55.38 106 GLY A C 1
ATOM 815 O O . GLY A 1 106 ? 45.701 -67.146 -7.662 1.00 55.38 106 GLY A O 1
ATOM 816 N N . PRO A 1 107 ? 46.044 -66.698 -9.844 1.00 53.03 107 PRO A N 1
ATOM 817 C CA . PRO A 1 107 ? 45.021 -67.624 -10.330 1.00 53.03 107 PRO A CA 1
ATOM 818 C C . PRO A 1 107 ? 45.374 -69.086 -9.987 1.00 53.03 107 PRO A C 1
ATOM 820 O O . PRO A 1 107 ? 46.560 -69.403 -9.858 1.00 53.03 107 PRO A O 1
ATOM 823 N N . PRO A 1 108 ? 44.375 -69.976 -9.831 1.00 48.47 108 PRO A N 1
ATOM 824 C CA . PRO A 1 108 ? 44.619 -71.389 -9.562 1.00 48.47 108 PRO A CA 1
ATOM 825 C C . PRO A 1 108 ? 45.426 -72.011 -10.707 1.00 48.47 108 PRO A C 1
ATOM 827 O O . PRO A 1 108 ? 45.107 -71.813 -11.878 1.00 48.47 108 PRO A O 1
ATOM 830 N N . SER A 1 109 ? 46.480 -72.750 -10.359 1.00 55.44 109 SER A N 1
ATOM 831 C CA . SER A 1 109 ? 47.220 -73.588 -11.298 1.00 55.44 109 SER A CA 1
ATOM 832 C C . SER A 1 109 ? 46.285 -74.660 -11.853 1.00 55.44 109 SER A C 1
ATOM 834 O O . SER A 1 109 ? 45.785 -75.490 -11.095 1.00 55.44 109 SER A O 1
ATOM 836 N N . GLU A 1 110 ? 46.043 -74.637 -13.162 1.00 48.03 110 GLU A N 1
ATOM 837 C CA . GLU A 1 110 ? 45.428 -75.755 -13.870 1.00 48.03 110 GLU A CA 1
ATOM 838 C C . GLU A 1 110 ? 46.424 -76.920 -13.884 1.00 48.03 110 GLU A C 1
ATOM 840 O O . GLU A 1 110 ? 47.483 -76.859 -14.511 1.00 48.03 110 GLU A O 1
ATOM 845 N N . ASP A 1 111 ? 46.096 -77.966 -13.129 1.00 47.62 111 ASP A N 1
ATOM 846 C CA . ASP A 1 111 ? 46.789 -79.244 -13.182 1.00 47.62 111 ASP A CA 1
ATOM 847 C C . ASP A 1 111 ? 46.569 -79.918 -14.545 1.00 47.62 111 ASP A C 1
ATOM 849 O O . ASP A 1 111 ? 45.441 -80.217 -14.932 1.00 47.62 111 ASP A O 1
ATOM 853 N N . GLY A 1 112 ? 47.686 -80.260 -15.196 1.00 42.75 112 GLY A N 1
ATOM 854 C CA . GLY A 1 112 ? 47.854 -81.537 -15.893 1.00 42.75 112 GLY A CA 1
ATOM 855 C C . GLY A 1 112 ? 47.578 -81.580 -17.400 1.00 42.75 112 GLY A C 1
ATOM 856 O O . GLY A 1 112 ? 46.434 -81.615 -17.832 1.00 42.75 112 GLY A O 1
ATOM 857 N N . ALA A 1 113 ? 48.642 -81.755 -18.196 1.00 33.66 113 ALA A N 1
ATOM 858 C CA . ALA A 1 113 ? 48.939 -83.011 -18.912 1.00 33.66 113 ALA A CA 1
ATOM 859 C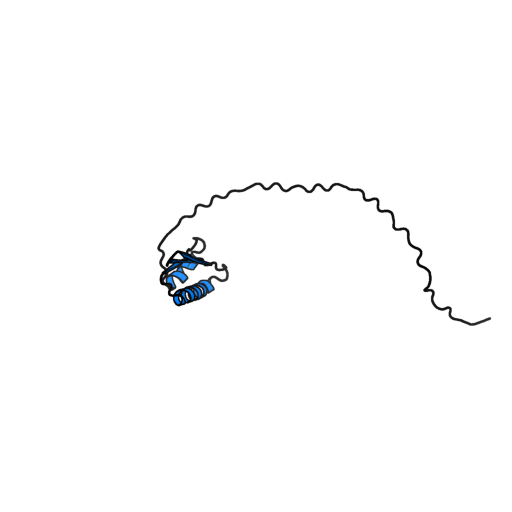 C . ALA A 1 113 ? 49.913 -82.789 -20.088 1.00 33.66 113 ALA A C 1
ATOM 861 O O . ALA A 1 113 ? 49.592 -82.066 -21.027 1.00 33.66 113 ALA A O 1
ATOM 862 N N . ALA A 1 114 ? 51.060 -83.481 -20.057 1.00 34.16 114 ALA A N 1
ATOM 863 C CA . ALA A 1 114 ? 51.510 -84.444 -21.079 1.00 34.16 114 ALA A CA 1
ATOM 864 C C . ALA A 1 114 ? 53.047 -84.524 -21.157 1.00 34.16 114 ALA A C 1
ATOM 866 O O . ALA A 1 114 ? 53.702 -83.519 -21.424 1.00 34.16 114 ALA A O 1
ATOM 867 N N . GLY A 1 115 ? 53.578 -85.748 -21.033 1.00 34.53 115 GLY A N 1
ATOM 868 C CA . GLY A 1 115 ? 54.899 -86.141 -21.540 1.00 34.53 115 GLY A CA 1
ATOM 869 C C . GLY A 1 115 ? 55.868 -86.625 -20.485 1.00 34.53 115 GLY A C 1
ATOM 870 O O . GLY A 1 115 ? 56.788 -85.844 -20.172 1.00 34.53 115 GLY A O 1
#

pLDDT: mean 80.5, std 15.8, range [33.66, 95.25]